Protein AF-A0AAD8A2V7-F1 (afdb_monomer_lite)

Foldseek 3Di:
DDDDEADEPDDPVQWADDPPDPYTYGHDPDPPPLPPQQWEDDPNDTGHAQDWDDPDLFKIWGRHRRGTDIDGDDEDDAPDDPVQWDDDVSHDYTDRDPPPDPQCWDADPNDTDHPDPDD

InterPro domains:
  IPR001007 VWFC domain [PF00093] (40-96)
  IPR001007 VWFC domain [PS01208] (58-96)
  IPR001007 VWFC domain [PS50184] (38-97)
  IPR001007 VWFC domain [SM00214] (40-96)

Organism: Diploptera punctata (NCBI:txid6984)

Radius of gyration: 25.49 Å; chains: 1; bounding box: 57×32×71 Å

Sequence (119 aa):
MKQACPVLHCPSRHIHKEPGECCNKCQGSRHLIEPPKGACLMGMIVHSAGKTFRPDYCTHCTCVNATSVCHRKACPVLNCLPERQVTTPGECCPQCPPTLELDQTCVYGGHTYKASTIF

Structure (mmCIF, N/CA/C/O backbone):
data_AF-A0AAD8A2V7-F1
#
_entry.id   AF-A0AAD8A2V7-F1
#
loop_
_atom_site.group_PDB
_atom_site.id
_atom_site.type_symbol
_atom_site.label_atom_id
_atom_site.label_alt_id
_atom_site.label_comp_id
_atom_site.label_asym_id
_atom_site.label_entity_id
_atom_site.label_seq_id
_atom_site.pdbx_PDB_ins_code
_atom_site.Cartn_x
_atom_site.Cartn_y
_atom_site.Cartn_z
_atom_site.occupancy
_atom_site.B_iso_or_equiv
_atom_site.auth_seq_id
_atom_site.auth_comp_id
_atom_site.auth_asym_id
_atom_site.auth_atom_id
_atom_site.pdbx_PDB_model_num
ATOM 1 N N . MET A 1 1 ? 0.739 -21.854 -12.629 1.00 50.88 1 MET A N 1
ATOM 2 C CA . MET A 1 1 ? 1.122 -20.745 -11.723 1.00 50.88 1 MET A CA 1
ATOM 3 C C . MET A 1 1 ? 0.426 -19.480 -12.216 1.00 50.88 1 MET A C 1
ATOM 5 O O . MET A 1 1 ? 0.399 -19.281 -13.422 1.00 50.88 1 MET A O 1
ATOM 9 N N . LYS A 1 2 ? -0.215 -18.682 -11.350 1.00 54.31 2 LYS A N 1
ATOM 10 C CA . LYS A 1 2 ? -0.886 -17.437 -11.774 1.00 54.31 2 LYS A CA 1
ATOM 11 C C . LYS A 1 2 ? 0.169 -16.332 -11.860 1.00 54.31 2 LYS A C 1
ATOM 13 O O . LYS A 1 2 ? 0.637 -15.869 -10.828 1.00 54.31 2 LYS A O 1
ATOM 18 N N . GLN A 1 3 ? 0.582 -15.974 -13.071 1.00 58.59 3 GLN A N 1
ATOM 19 C CA . GLN A 1 3 ? 1.564 -14.916 -13.293 1.00 58.59 3 GLN A CA 1
ATOM 20 C C . GLN A 1 3 ? 0.833 -13.574 -13.400 1.00 58.59 3 GLN A C 1
ATOM 22 O O . GLN A 1 3 ? -0.099 -13.443 -14.192 1.00 58.59 3 GLN A O 1
ATOM 27 N N . ALA A 1 4 ? 1.214 -12.601 -12.574 1.00 69.88 4 ALA A N 1
ATOM 28 C CA . ALA A 1 4 ? 0.713 -11.236 -12.694 1.00 69.88 4 ALA A CA 1
ATOM 29 C C . ALA A 1 4 ? 1.417 -10.536 -13.863 1.00 69.88 4 ALA A C 1
ATOM 31 O O . ALA A 1 4 ? 2.612 -10.741 -14.082 1.00 69.88 4 ALA A O 1
ATOM 32 N N . CYS A 1 5 ? 0.681 -9.724 -14.619 1.00 76.81 5 CYS A N 1
ATOM 33 C CA . CYS A 1 5 ? 1.261 -8.972 -15.724 1.00 76.81 5 CYS A CA 1
ATOM 34 C C . CYS A 1 5 ? 2.021 -7.731 -15.239 1.00 76.81 5 CYS A C 1
ATOM 36 O O . CYS A 1 5 ? 1.642 -7.150 -14.219 1.00 76.81 5 CYS A O 1
ATOM 38 N N . PRO A 1 6 ? 3.077 -7.315 -15.962 1.00 71.88 6 PRO A N 1
ATOM 39 C CA . PRO A 1 6 ? 3.829 -6.114 -15.630 1.00 71.88 6 PRO A CA 1
ATOM 40 C C . PRO A 1 6 ? 2.954 -4.866 -15.771 1.00 71.88 6 PRO A C 1
ATOM 42 O O . PRO A 1 6 ? 2.072 -4.790 -16.630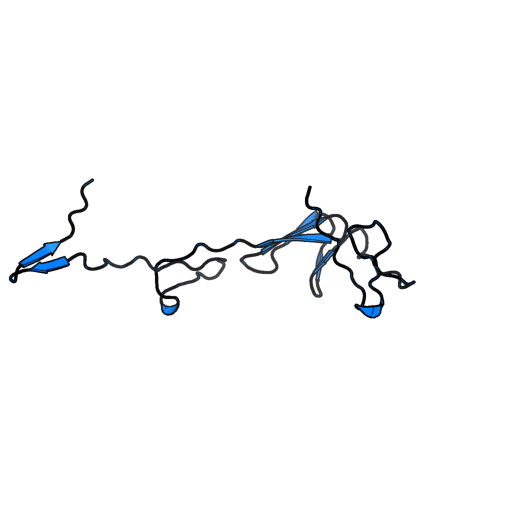 1.00 71.88 6 PRO A O 1
ATOM 45 N N . VAL A 1 7 ? 3.217 -3.868 -14.930 1.00 73.31 7 VAL A N 1
ATOM 46 C CA . VAL A 1 7 ? 2.550 -2.567 -15.013 1.00 73.31 7 VAL A CA 1
ATOM 47 C C . VAL A 1 7 ? 3.091 -1.823 -16.233 1.00 73.31 7 VAL A C 1
ATOM 49 O O . VAL A 1 7 ? 4.289 -1.576 -16.342 1.00 73.31 7 VAL A O 1
ATOM 52 N N . LEU A 1 8 ? 2.208 -1.474 -17.169 1.00 75.69 8 LEU A N 1
ATOM 53 C CA . LEU A 1 8 ? 2.580 -0.751 -18.382 1.00 75.69 8 LEU A CA 1
ATOM 54 C C . LEU A 1 8 ? 2.575 0.755 -18.136 1.00 75.69 8 LEU A C 1
ATOM 56 O O . LEU A 1 8 ? 1.568 1.330 -17.735 1.00 75.69 8 LEU A O 1
ATOM 60 N N . HIS A 1 9 ? 3.693 1.409 -18.434 1.00 71.62 9 HIS A N 1
ATOM 61 C CA . HIS A 1 9 ? 3.854 2.858 -18.298 1.00 71.62 9 HIS A CA 1
ATOM 62 C C . HIS A 1 9 ? 3.564 3.589 -19.620 1.00 71.62 9 HIS A C 1
ATOM 64 O O . HIS A 1 9 ? 4.276 4.508 -20.011 1.00 71.62 9 HIS A O 1
ATOM 70 N N . CYS A 1 10 ? 2.522 3.186 -20.345 1.00 73.31 10 CYS A N 1
ATOM 71 C CA . CYS A 1 10 ? 2.098 3.852 -21.576 1.00 73.31 10 CYS A CA 1
ATOM 72 C C . CYS A 1 10 ? 0.597 4.177 -21.544 1.00 73.31 10 CYS A C 1
ATOM 74 O O . CYS A 1 10 ? -0.169 3.486 -20.873 1.00 73.31 10 CYS A O 1
ATOM 76 N N . PRO A 1 11 ? 0.144 5.226 -22.261 1.00 80.50 11 PRO A N 1
ATOM 77 C CA . PRO A 1 11 ? -1.281 5.508 -22.383 1.00 80.50 11 PRO A CA 1
ATOM 78 C C . PRO A 1 11 ? -2.002 4.320 -23.024 1.00 80.50 11 PRO A C 1
ATOM 80 O O . PRO A 1 11 ? -1.442 3.695 -23.925 1.00 80.50 11 PRO A O 1
ATOM 83 N N . SER A 1 12 ? -3.261 4.078 -22.649 1.00 81.12 12 SER A N 1
ATOM 84 C CA . SER A 1 12 ? -4.034 2.897 -23.072 1.00 81.12 12 SER A CA 1
ATOM 85 C C . SER A 1 12 ? -4.064 2.665 -24.586 1.00 81.12 12 SER A C 1
ATOM 87 O O . SER A 1 12 ? -4.103 1.525 -25.029 1.00 81.12 12 SER A O 1
ATOM 89 N N . ARG A 1 13 ? -3.961 3.733 -25.388 1.00 85.12 13 ARG A N 1
ATOM 90 C CA . ARG A 1 13 ? -3.890 3.672 -26.860 1.00 85.12 13 ARG A CA 1
ATOM 91 C C . ARG A 1 13 ? -2.660 2.945 -27.425 1.00 85.12 13 ARG A C 1
ATOM 93 O O . ARG A 1 13 ? -2.660 2.616 -28.601 1.00 85.12 13 ARG A O 1
ATOM 100 N N . HIS A 1 14 ? -1.620 2.734 -26.619 1.00 85.00 14 HIS A N 1
ATOM 101 C CA . HIS A 1 14 ? -0.406 2.008 -27.011 1.00 85.00 14 HIS A CA 1
ATOM 102 C C . HIS A 1 14 ? -0.311 0.629 -26.353 1.00 85.00 14 HIS A C 1
ATOM 104 O O . HIS A 1 14 ? 0.727 -0.016 -26.453 1.00 85.00 14 HIS A O 1
ATOM 110 N N . ILE A 1 15 ? -1.343 0.182 -25.640 1.00 85.88 15 ILE A N 1
ATOM 111 C CA . ILE A 1 15 ? -1.342 -1.134 -25.008 1.00 85.88 15 ILE A CA 1
ATOM 112 C C . ILE A 1 15 ? -1.802 -2.155 -26.046 1.00 85.88 15 ILE A C 1
ATOM 114 O O . ILE A 1 15 ? -2.938 -2.101 -26.512 1.00 85.88 15 ILE A O 1
ATOM 118 N N . HIS A 1 16 ? -0.923 -3.091 -26.391 1.00 90.94 16 HIS A N 1
ATOM 119 C CA . HIS A 1 16 ? -1.196 -4.155 -27.350 1.00 90.94 16 HIS A CA 1
ATOM 120 C C . HIS A 1 16 ? -1.025 -5.530 -26.698 1.00 90.94 16 HIS A C 1
ATOM 122 O O . HIS A 1 16 ? -0.134 -5.726 -25.868 1.00 90.94 16 HIS A O 1
ATOM 128 N N . LYS A 1 17 ? -1.873 -6.492 -27.075 1.00 89.19 17 LYS A N 1
ATOM 129 C CA . LYS A 1 17 ? -1.766 -7.893 -26.656 1.00 89.19 17 LYS A CA 1
ATOM 130 C C . LYS A 1 17 ? -1.476 -8.756 -27.875 1.00 89.19 17 LYS A C 1
ATOM 132 O O . LYS A 1 17 ? -2.336 -8.889 -28.742 1.00 89.19 17 LYS A O 1
ATOM 137 N N . GLU A 1 18 ? -0.283 -9.337 -27.926 1.00 87.94 18 GLU A N 1
ATOM 138 C CA . GLU A 1 18 ? 0.090 -10.231 -29.021 1.00 87.94 18 GLU A CA 1
ATOM 139 C C . GLU A 1 18 ? -0.644 -11.581 -28.904 1.00 87.94 18 GLU A C 1
ATOM 141 O O . GLU A 1 18 ? -0.913 -12.049 -27.788 1.00 87.94 18 GLU A O 1
ATOM 146 N N . PRO A 1 19 ? -0.981 -12.236 -30.029 1.00 89.25 19 PRO A N 1
ATOM 147 C CA . PRO A 1 19 ? -1.616 -13.548 -30.009 1.00 89.25 19 PRO A CA 1
ATOM 148 C C . PRO A 1 19 ? -0.749 -14.580 -29.275 1.00 89.25 19 PRO A C 1
ATOM 150 O O . PRO A 1 19 ? 0.412 -14.778 -29.614 1.00 89.25 19 PRO A O 1
ATOM 153 N N . GLY A 1 20 ? -1.318 -15.253 -28.272 1.00 85.62 20 GLY A N 1
ATOM 154 C CA . GLY A 1 20 ? -0.623 -16.283 -27.487 1.00 85.62 20 GLY A CA 1
ATOM 155 C C . GLY A 1 20 ? 0.140 -15.770 -26.259 1.00 85.62 20 GLY A C 1
ATOM 156 O O . GLY A 1 20 ? 0.535 -16.576 -25.420 1.00 85.62 20 GLY A O 1
ATOM 157 N N . GLU A 1 21 ? 0.281 -14.455 -26.088 1.00 85.00 21 GLU A N 1
ATOM 158 C CA . GLU A 1 21 ? 0.879 -13.863 -24.888 1.00 85.00 21 GLU A CA 1
ATOM 159 C C . GLU A 1 21 ? -0.162 -13.696 -23.773 1.00 85.00 21 GLU A C 1
ATOM 161 O O . GLU A 1 21 ? -1.304 -13.272 -23.986 1.00 85.00 21 GLU A O 1
ATOM 166 N N . CYS A 1 22 ? 0.237 -13.998 -22.536 1.00 85.50 22 CYS A N 1
ATOM 167 C CA . CYS A 1 22 ? -0.618 -13.769 -21.369 1.00 85.50 22 CYS A CA 1
ATOM 168 C C . CYS A 1 22 ? -0.778 -12.263 -21.093 1.00 85.50 22 CYS A C 1
ATOM 170 O O . CYS A 1 22 ? -1.873 -11.802 -20.752 1.00 85.50 22 CYS A O 1
ATOM 172 N N . CYS A 1 23 ? 0.299 -11.497 -21.295 1.00 84.94 23 CYS A N 1
ATOM 173 C CA . CYS A 1 23 ? 0.421 -10.115 -20.853 1.00 84.94 23 CYS A CA 1
ATOM 174 C C . CYS A 1 23 ? 0.515 -9.110 -21.996 1.00 84.94 23 CYS A C 1
ATOM 176 O O . CYS A 1 23 ? 1.071 -9.382 -23.056 1.00 84.94 23 CYS A O 1
ATOM 178 N N . ASN A 1 24 ? -0.022 -7.918 -21.744 1.00 88.25 24 ASN A N 1
ATOM 179 C CA . ASN A 1 24 ? 0.024 -6.813 -22.692 1.00 88.25 24 ASN A CA 1
ATOM 180 C C . ASN A 1 24 ? 1.422 -6.166 -22.696 1.00 88.25 24 ASN A C 1
ATOM 182 O O . ASN A 1 24 ? 2.118 -6.184 -21.679 1.00 88.25 24 ASN A O 1
ATOM 186 N N . LYS A 1 25 ? 1.797 -5.541 -23.814 1.00 84.19 25 LYS A N 1
ATOM 187 C CA . LYS A 1 25 ? 3.045 -4.784 -24.010 1.00 84.19 25 LYS A CA 1
ATOM 188 C C . LYS A 1 25 ? 2.720 -3.372 -24.525 1.00 84.19 25 LYS A C 1
ATOM 190 O O . LYS A 1 25 ? 1.636 -3.133 -25.059 1.00 84.19 25 LYS A O 1
ATOM 195 N N . CYS A 1 26 ? 3.644 -2.426 -24.362 1.00 82.12 26 CYS A N 1
ATOM 196 C CA . CYS A 1 26 ? 3.533 -1.104 -24.985 1.00 82.12 26 CYS A CA 1
ATOM 197 C C . CYS A 1 26 ? 4.050 -1.163 -26.431 1.00 82.12 26 CYS A C 1
ATOM 199 O O . CYS A 1 26 ? 5.188 -1.568 -26.652 1.00 82.12 26 CYS A O 1
ATOM 201 N N . GLN A 1 27 ? 3.246 -0.739 -27.406 1.00 80.62 27 GLN A N 1
ATOM 202 C CA . GLN A 1 27 ? 3.616 -0.686 -28.821 1.00 80.62 27 GLN A CA 1
ATOM 203 C C . GLN A 1 27 ? 4.003 0.745 -29.225 1.00 80.62 27 GLN A C 1
ATOM 205 O O . GLN A 1 27 ? 3.166 1.648 -29.230 1.00 80.62 27 GLN A O 1
ATOM 210 N N . GLY A 1 28 ? 5.282 0.956 -29.557 1.00 70.62 28 GLY A N 1
ATOM 211 C CA . GLY A 1 28 ? 5.824 2.230 -30.045 1.00 70.62 28 GLY A CA 1
ATOM 212 C C . GLY A 1 28 ?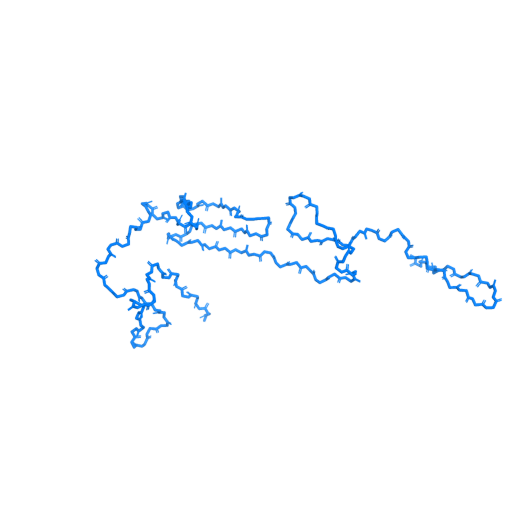 7.241 2.534 -29.544 1.00 70.62 28 GLY A C 1
ATOM 213 O O . GLY A 1 28 ? 7.743 1.902 -28.621 1.00 70.62 28 GLY A O 1
ATOM 214 N N . SER A 1 29 ? 7.881 3.538 -30.145 1.00 65.44 29 SER A N 1
ATOM 215 C CA . SER A 1 29 ? 9.239 3.997 -29.828 1.00 65.44 29 SER A CA 1
ATOM 216 C C . SER A 1 29 ? 9.218 5.257 -28.958 1.00 65.44 29 SER A C 1
ATOM 218 O O . SER A 1 29 ? 9.645 6.336 -29.364 1.00 65.44 29 SER A O 1
ATOM 220 N N . ARG A 1 30 ? 8.708 5.145 -27.735 1.00 50.78 30 ARG A N 1
ATOM 221 C CA . ARG A 1 30 ? 9.220 5.986 -26.653 1.00 50.78 30 ARG A CA 1
ATOM 222 C C . ARG A 1 30 ? 10.099 5.065 -25.842 1.00 50.78 30 ARG A C 1
ATOM 224 O O . ARG A 1 30 ? 9.581 4.135 -25.234 1.00 50.78 30 ARG A O 1
ATOM 231 N N . HIS A 1 31 ? 11.407 5.316 -25.867 1.00 55.22 31 HIS A N 1
ATOM 232 C CA . HIS A 1 31 ? 12.300 4.843 -24.821 1.00 55.22 31 HIS A CA 1
ATOM 233 C C . HIS A 1 31 ? 11.662 5.327 -23.519 1.00 55.22 31 HIS A C 1
ATOM 235 O O . HIS A 1 31 ? 11.738 6.507 -23.171 1.00 55.22 31 HIS A O 1
ATOM 241 N N . LEU A 1 32 ? 10.898 4.450 -22.868 1.00 55.53 32 LEU A N 1
ATOM 242 C CA . LEU A 1 32 ? 10.552 4.634 -21.479 1.00 55.53 32 LEU A CA 1
ATOM 243 C C . LEU A 1 32 ? 11.904 4.822 -20.820 1.00 55.53 32 LEU A C 1
ATOM 245 O O . LEU A 1 32 ? 12.805 4.005 -21.020 1.00 55.53 32 LEU A O 1
ATOM 249 N N . ILE A 1 33 ? 12.093 5.969 -20.177 1.00 58.09 33 ILE A N 1
ATOM 250 C CA . ILE A 1 33 ? 13.258 6.188 -19.338 1.00 58.09 33 ILE A CA 1
ATOM 251 C C . ILE A 1 33 ? 13.069 5.173 -18.218 1.00 58.09 33 ILE A C 1
ATOM 253 O O . ILE A 1 33 ? 12.413 5.457 -17.217 1.00 58.09 33 ILE A O 1
ATOM 257 N N . GLU A 1 34 ? 13.519 3.941 -18.456 1.00 60.06 34 GLU A N 1
ATOM 258 C CA . GLU A 1 34 ? 13.685 2.951 -17.417 1.00 60.06 34 GLU A CA 1
ATOM 259 C C . GLU A 1 34 ? 14.479 3.677 -16.343 1.00 60.06 34 GLU A C 1
ATOM 261 O O . GLU A 1 34 ? 15.531 4.258 -16.656 1.00 60.06 34 GLU A O 1
ATOM 266 N N . PRO A 1 35 ? 13.951 3.773 -15.115 1.00 63.62 35 PRO A N 1
ATOM 267 C CA . PRO A 1 35 ? 14.656 4.499 -14.088 1.00 63.62 35 PRO A CA 1
ATOM 268 C C . PRO A 1 35 ? 16.071 3.909 -13.999 1.00 63.62 35 PRO A C 1
ATOM 270 O O . PRO A 1 35 ? 16.227 2.681 -13.981 1.00 63.62 35 PRO A O 1
ATOM 273 N N . PRO A 1 36 ? 17.111 4.757 -14.033 1.00 70.06 36 PRO A N 1
ATOM 274 C CA . PRO A 1 36 ? 18.472 4.302 -14.258 1.00 70.06 36 PRO A CA 1
ATOM 275 C C . PRO A 1 36 ? 18.845 3.209 -13.257 1.00 70.06 36 PRO A C 1
ATOM 277 O O . PRO A 1 36 ? 18.548 3.317 -12.066 1.00 70.06 36 PRO A O 1
ATOM 280 N N . LYS A 1 37 ? 19.521 2.162 -13.745 1.00 78.31 37 LYS A N 1
ATOM 281 C CA . LYS A 1 37 ? 20.014 1.034 -12.933 1.00 78.31 37 LYS A CA 1
ATOM 282 C C . LYS A 1 37 ? 18.900 0.200 -12.274 1.00 78.31 37 LYS A C 1
ATOM 284 O O . LYS A 1 37 ? 19.068 -0.263 -11.148 1.00 78.31 37 LYS A O 1
ATOM 289 N N . GLY A 1 38 ? 17.769 0.006 -12.957 1.00 79.38 38 GLY A N 1
ATOM 290 C CA . GLY A 1 38 ? 16.688 -0.868 -12.480 1.00 79.38 38 GLY A CA 1
ATOM 291 C C . GLY A 1 38 ? 15.906 -0.297 -11.294 1.00 79.38 38 GLY A C 1
ATOM 292 O O . GLY A 1 38 ? 15.312 -1.056 -10.524 1.00 79.38 38 GLY A O 1
ATOM 293 N N . ALA A 1 39 ? 15.945 1.025 -11.122 1.00 85.31 39 ALA A N 1
ATOM 294 C CA . ALA A 1 39 ? 15.176 1.730 -10.109 1.00 85.31 39 ALA A CA 1
ATOM 295 C C . ALA A 1 39 ? 13.665 1.678 -10.419 1.00 85.31 39 ALA A C 1
ATOM 297 O O . ALA A 1 39 ? 13.246 1.431 -11.547 1.00 85.31 39 ALA A O 1
ATOM 298 N N . CYS A 1 40 ? 12.838 1.914 -9.406 1.00 87.12 40 CYS A N 1
ATOM 299 C CA . CYS A 1 40 ? 11.385 1.865 -9.512 1.00 87.12 40 CYS A CA 1
ATOM 300 C C . CYS A 1 40 ? 10.801 3.256 -9.316 1.00 87.12 40 CYS A C 1
ATOM 302 O O . CYS A 1 40 ? 11.171 3.959 -8.376 1.00 87.12 40 CYS A O 1
ATOM 304 N N . LEU A 1 41 ? 9.851 3.625 -10.170 1.00 85.94 41 LEU A N 1
ATOM 305 C CA . LEU A 1 41 ? 9.045 4.826 -9.993 1.00 85.94 41 LEU A CA 1
ATOM 306 C C . LEU A 1 41 ? 7.757 4.452 -9.246 1.00 85.94 41 LEU A C 1
ATOM 308 O O . LEU A 1 41 ? 6.992 3.615 -9.721 1.00 85.94 41 LEU A O 1
ATOM 312 N N . MET A 1 42 ? 7.519 5.058 -8.083 1.00 84.81 42 MET A N 1
ATOM 313 C CA . MET A 1 42 ? 6.252 4.954 -7.353 1.00 84.81 42 MET A CA 1
ATOM 314 C C . MET A 1 42 ? 5.662 6.353 -7.174 1.00 84.81 42 MET A C 1
ATOM 316 O O . MET A 1 42 ? 6.200 7.178 -6.433 1.00 84.81 42 MET A O 1
ATOM 320 N N . GLY A 1 43 ? 4.562 6.638 -7.874 1.00 82.19 43 GLY A N 1
ATOM 321 C CA . GLY A 1 43 ? 4.051 8.003 -7.986 1.00 82.19 43 GLY A CA 1
ATOM 322 C C . GLY A 1 43 ? 5.100 8.915 -8.631 1.00 82.19 43 GLY A C 1
ATOM 323 O O . GLY A 1 43 ? 5.479 8.699 -9.778 1.00 82.19 43 GLY A O 1
ATOM 324 N N . MET A 1 44 ? 5.588 9.904 -7.877 1.00 81.31 44 MET A N 1
ATOM 325 C CA . MET A 1 44 ? 6.629 10.851 -8.315 1.00 81.31 44 MET A CA 1
ATOM 326 C C . MET A 1 44 ? 8.013 10.561 -7.701 1.00 81.31 44 MET A C 1
ATOM 328 O O . MET A 1 44 ? 8.948 11.330 -7.911 1.00 81.31 44 MET A O 1
ATOM 332 N N . ILE A 1 45 ? 8.155 9.482 -6.923 1.00 86.81 45 ILE A N 1
ATOM 333 C CA . ILE A 1 45 ? 9.382 9.155 -6.183 1.00 86.81 45 ILE A CA 1
ATOM 334 C C . ILE A 1 45 ? 10.118 8.008 -6.877 1.00 86.81 45 ILE A C 1
ATOM 336 O O . ILE A 1 45 ? 9.517 6.995 -7.240 1.00 86.81 45 ILE A O 1
ATOM 340 N N . VAL A 1 46 ? 11.436 8.156 -7.029 1.00 89.31 46 VAL A N 1
ATOM 341 C CA . VAL A 1 46 ? 12.322 7.116 -7.567 1.00 89.31 46 VAL A CA 1
ATOM 342 C C . VAL A 1 46 ? 13.005 6.377 -6.417 1.00 89.31 46 VAL A C 1
ATOM 344 O O . VAL A 1 46 ? 13.703 6.976 -5.601 1.00 89.31 46 VAL A O 1
ATOM 347 N N . HIS A 1 47 ? 12.831 5.059 -6.373 1.00 91.25 47 HIS A N 1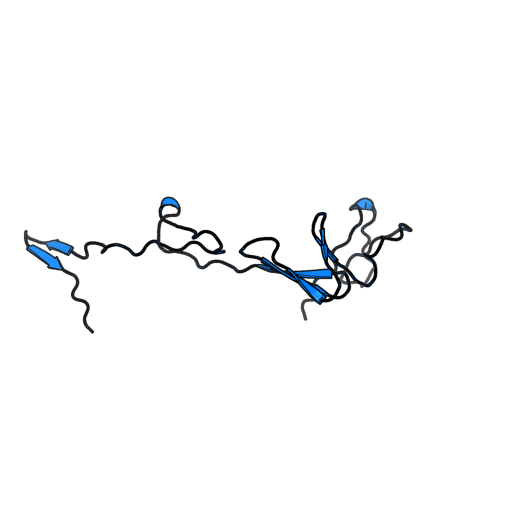
ATOM 348 C CA . HIS A 1 47 ? 13.471 4.160 -5.417 1.00 91.25 47 HIS A CA 1
ATOM 349 C C . HIS A 1 47 ? 14.556 3.343 -6.114 1.00 91.25 47 HIS A C 1
ATOM 351 O O . HIS A 1 47 ? 14.320 2.787 -7.182 1.00 91.25 47 HIS A O 1
ATOM 357 N N . SER A 1 48 ? 15.741 3.237 -5.514 1.00 92.06 48 SER A N 1
ATOM 358 C CA . SER A 1 48 ? 16.825 2.421 -6.066 1.00 92.06 48 SER A CA 1
ATOM 359 C C . SER A 1 48 ? 16.459 0.932 -6.132 1.00 92.06 48 SER A C 1
ATOM 361 O O . SER A 1 48 ? 15.644 0.445 -5.346 1.00 92.06 48 SER A O 1
ATOM 363 N N . ALA A 1 49 ? 17.088 0.195 -7.051 1.00 89.81 49 ALA A N 1
ATOM 364 C CA . ALA A 1 49 ? 16.947 -1.258 -7.129 1.00 89.81 49 ALA A CA 1
ATOM 365 C C . ALA A 1 49 ? 17.257 -1.918 -5.771 1.00 89.81 49 ALA A C 1
ATOM 367 O O . ALA A 1 49 ? 18.206 -1.533 -5.086 1.00 89.81 49 ALA A O 1
ATOM 368 N N . GLY A 1 50 ? 16.427 -2.877 -5.357 1.00 90.94 50 GLY A N 1
ATOM 369 C CA . GLY A 1 50 ? 16.516 -3.549 -4.058 1.00 90.94 50 GLY A CA 1
ATOM 370 C C . GLY A 1 50 ? 16.010 -2.725 -2.869 1.00 90.94 50 GLY A C 1
ATOM 371 O O . GLY A 1 50 ? 15.934 -3.248 -1.757 1.00 90.94 50 GLY A O 1
ATOM 372 N N . LYS A 1 51 ? 15.637 -1.450 -3.055 1.00 94.19 51 LYS A N 1
ATOM 373 C CA . LYS A 1 51 ? 15.135 -0.618 -1.958 1.00 94.19 51 LYS A CA 1
ATOM 374 C C . LYS A 1 51 ? 13.762 -1.093 -1.503 1.00 94.19 51 LYS A C 1
ATOM 376 O O . LYS A 1 51 ? 12.830 -1.218 -2.297 1.00 94.19 51 LYS A O 1
ATOM 381 N N . THR A 1 52 ? 13.636 -1.238 -0.192 1.00 94.88 52 THR A N 1
ATOM 382 C CA . THR A 1 52 ? 12.366 -1.443 0.495 1.00 94.88 52 THR A CA 1
ATOM 383 C C . THR A 1 52 ? 11.838 -0.115 1.041 1.00 94.88 52 THR A C 1
ATOM 385 O O . THR A 1 52 ? 12.606 0.684 1.591 1.00 94.88 52 THR A O 1
ATOM 388 N N . PHE A 1 53 ? 10.544 0.143 0.861 1.00 94.12 53 PHE A N 1
ATOM 389 C CA . PHE A 1 53 ? 9.879 1.383 1.266 1.00 94.12 53 PHE A CA 1
ATOM 390 C C . PHE A 1 53 ? 8.408 1.148 1.641 1.00 94.12 53 PHE A C 1
ATOM 392 O O . PHE A 1 53 ? 7.802 0.145 1.261 1.00 94.12 53 PHE A O 1
ATOM 399 N N . ARG A 1 54 ? 7.828 2.082 2.403 1.00 94.44 54 ARG A N 1
ATOM 400 C CA . ARG A 1 54 ? 6.426 2.046 2.843 1.00 94.44 54 ARG A CA 1
ATOM 401 C C . ARG A 1 54 ? 5.722 3.325 2.394 1.00 94.44 54 ARG A C 1
ATOM 403 O O . ARG A 1 54 ? 6.020 4.374 2.960 1.00 94.44 54 ARG A O 1
ATOM 410 N N . PRO A 1 55 ? 4.846 3.274 1.374 1.00 91.94 55 PRO A N 1
ATOM 411 C CA . PRO A 1 55 ? 4.119 4.463 0.932 1.00 91.94 55 PRO A CA 1
ATOM 412 C C . PRO A 1 55 ? 3.037 4.889 1.936 1.00 91.94 55 PRO A C 1
ATOM 414 O O . PRO A 1 55 ? 2.673 6.057 1.981 1.00 91.94 55 PRO A O 1
ATOM 417 N N . ASP A 1 56 ? 2.544 3.953 2.750 1.00 93.25 56 ASP A N 1
ATOM 418 C CA . ASP A 1 56 ? 1.618 4.197 3.854 1.00 93.25 56 ASP A CA 1
ATOM 419 C C . ASP A 1 56 ? 1.867 3.190 4.998 1.00 93.25 56 ASP A C 1
ATOM 421 O O . ASP A 1 56 ? 2.731 2.308 4.904 1.00 93.25 56 ASP A O 1
ATOM 425 N N . TYR A 1 57 ? 1.115 3.300 6.096 1.00 95.56 57 TYR A N 1
ATOM 426 C CA . TYR A 1 57 ? 1.262 2.393 7.241 1.00 95.56 57 TYR A CA 1
ATOM 427 C C . TYR A 1 57 ? 0.839 0.950 6.942 1.00 95.56 57 TYR A C 1
ATOM 429 O O . TYR A 1 57 ? 1.273 0.042 7.646 1.00 95.56 57 TYR A O 1
ATOM 437 N N . CYS A 1 58 ? 0.072 0.693 5.886 1.00 94.88 58 CYS A N 1
ATOM 438 C CA . CYS A 1 58 ? -0.441 -0.632 5.537 1.00 94.88 58 CYS A CA 1
ATOM 439 C C . CYS A 1 58 ? 0.339 -1.350 4.444 1.00 94.88 58 CYS A C 1
ATOM 441 O O . CYS A 1 58 ? 0.186 -2.561 4.283 1.00 94.88 58 CYS A O 1
ATOM 443 N N . THR A 1 59 ? 1.147 -0.629 3.683 1.00 94.12 59 THR A N 1
ATOM 444 C CA . THR A 1 59 ? 1.728 -1.124 2.443 1.00 94.12 59 THR A CA 1
ATOM 445 C C . THR A 1 59 ? 3.238 -1.191 2.572 1.00 94.12 59 THR A C 1
ATOM 447 O O . THR A 1 59 ? 3.896 -0.253 3.018 1.00 94.12 59 THR A O 1
ATOM 450 N N . HIS A 1 60 ? 3.794 -2.320 2.159 1.00 94.44 60 HIS A N 1
ATOM 451 C CA . HIS A 1 60 ? 5.223 -2.567 2.130 1.00 94.44 60 HIS A CA 1
ATOM 452 C C . HIS A 1 60 ? 5.633 -2.932 0.712 1.00 94.44 60 HIS A C 1
ATOM 454 O O . HIS A 1 60 ? 5.087 -3.872 0.139 1.00 94.44 60 HIS A O 1
ATOM 460 N N . CYS A 1 61 ? 6.574 -2.187 0.147 1.00 94.44 61 CYS A N 1
ATOM 461 C CA . CYS A 1 61 ? 7.011 -2.350 -1.229 1.00 94.44 61 CYS A CA 1
ATOM 462 C C . CYS A 1 61 ? 8.510 -2.621 -1.305 1.00 94.44 61 CYS A C 1
ATOM 464 O O . CYS A 1 61 ? 9.293 -2.052 -0.543 1.00 94.44 61 CYS A O 1
ATOM 466 N N . THR A 1 62 ? 8.909 -3.422 -2.286 1.00 94.56 62 THR A N 1
ATOM 467 C CA . THR A 1 62 ? 10.308 -3.654 -2.644 1.00 94.56 62 THR A CA 1
ATOM 468 C C . THR A 1 62 ? 10.492 -3.402 -4.132 1.00 94.56 62 THR A C 1
ATOM 470 O O . THR A 1 62 ? 9.708 -3.870 -4.957 1.00 94.56 62 THR A O 1
ATOM 473 N N . CYS A 1 63 ? 11.527 -2.642 -4.482 1.00 90.50 63 CYS A N 1
ATOM 474 C CA . CYS A 1 63 ? 11.897 -2.417 -5.869 1.00 90.50 63 CYS A CA 1
ATOM 475 C C . CYS A 1 63 ? 12.702 -3.604 -6.411 1.00 90.50 63 CYS A C 1
ATOM 477 O O . CYS A 1 63 ? 13.838 -3.825 -5.988 1.00 90.50 63 CYS A O 1
ATOM 479 N N . VAL A 1 64 ? 12.129 -4.357 -7.350 1.00 88.69 64 VAL A N 1
ATOM 480 C CA . VAL A 1 64 ? 12.750 -5.537 -7.965 1.00 88.69 64 VAL A CA 1
ATOM 481 C C . VAL A 1 64 ? 12.678 -5.392 -9.480 1.00 88.69 64 VAL A C 1
ATOM 483 O O . VAL A 1 64 ? 11.588 -5.316 -10.036 1.00 88.69 64 VAL A O 1
ATOM 486 N N . ASN A 1 65 ? 13.832 -5.356 -10.154 1.00 81.44 65 ASN A N 1
ATOM 487 C CA . ASN A 1 65 ? 13.930 -5.274 -11.620 1.00 81.44 65 ASN A CA 1
ATOM 488 C C . ASN A 1 65 ? 13.042 -4.169 -12.229 1.00 81.44 65 ASN A C 1
ATOM 490 O O . ASN A 1 65 ? 12.168 -4.450 -13.047 1.00 81.44 65 ASN A O 1
ATOM 494 N N . ALA A 1 66 ? 13.216 -2.923 -11.775 1.00 81.62 66 ALA A N 1
ATOM 495 C CA . ALA A 1 66 ? 12.409 -1.762 -12.178 1.00 81.62 66 ALA A CA 1
ATOM 496 C C . ALA A 1 66 ? 10.892 -1.858 -11.897 1.00 81.62 66 ALA A C 1
ATOM 498 O O . ALA A 1 66 ? 10.131 -0.978 -12.296 1.00 81.62 66 ALA A O 1
ATOM 499 N N . THR A 1 67 ? 10.446 -2.883 -11.164 1.00 82.12 67 THR A N 1
ATOM 500 C CA . THR A 1 67 ? 9.048 -3.091 -10.773 1.00 82.12 67 THR A CA 1
ATOM 501 C C . THR A 1 67 ? 8.891 -2.963 -9.261 1.00 82.12 67 THR A C 1
ATOM 503 O O . THR A 1 67 ? 9.608 -3.591 -8.481 1.00 82.12 67 THR A O 1
ATOM 506 N N . SER A 1 68 ? 7.933 -2.154 -8.818 1.00 89.38 68 SER A N 1
ATOM 507 C CA . SER A 1 68 ? 7.563 -2.063 -7.407 1.00 89.38 68 SER A CA 1
ATOM 508 C C . SER A 1 68 ? 6.634 -3.219 -7.024 1.00 89.38 68 SER A C 1
ATOM 510 O O . SER A 1 68 ? 5.471 -3.274 -7.417 1.00 89.38 68 SER A O 1
ATOM 512 N N . VAL A 1 69 ? 7.148 -4.160 -6.235 1.00 90.81 69 VAL A N 1
ATOM 513 C CA . VAL A 1 69 ? 6.373 -5.293 -5.715 1.00 90.81 69 VAL A CA 1
ATOM 514 C C . VAL A 1 69 ? 5.859 -4.926 -4.331 1.00 90.81 69 VAL A C 1
ATOM 516 O O . VAL A 1 69 ? 6.654 -4.763 -3.408 1.00 90.81 69 VAL A O 1
ATOM 519 N N . CYS A 1 70 ? 4.542 -4.766 -4.185 1.00 92.00 70 CYS A N 1
ATOM 520 C CA . CYS A 1 70 ? 3.921 -4.284 -2.953 1.00 92.00 70 CYS A CA 1
ATOM 521 C C . CYS A 1 70 ? 2.983 -5.313 -2.318 1.00 92.00 70 CYS A C 1
ATOM 523 O O . CYS A 1 70 ? 2.174 -5.947 -2.992 1.00 92.00 70 CYS A O 1
ATOM 525 N N . HIS A 1 71 ? 3.033 -5.391 -0.992 1.00 93.25 71 HIS A N 1
ATOM 526 C CA . HIS A 1 71 ? 2.113 -6.147 -0.156 1.00 93.25 71 HIS A CA 1
ATOM 527 C C . HIS A 1 71 ? 1.375 -5.187 0.773 1.00 93.25 71 HIS A C 1
ATOM 529 O O . HIS A 1 71 ? 1.997 -4.461 1.550 1.00 93.25 71 HIS A O 1
ATOM 535 N N . ARG A 1 72 ? 0.043 -5.187 0.700 1.00 93.56 72 ARG A N 1
ATOM 536 C CA . ARG A 1 72 ? -0.816 -4.425 1.607 1.00 93.56 72 ARG A CA 1
ATOM 537 C C . ARG A 1 72 ? -1.367 -5.357 2.679 1.00 93.56 72 ARG A C 1
ATOM 539 O O . ARG A 1 72 ? -1.972 -6.377 2.355 1.00 93.56 72 ARG A O 1
ATOM 546 N N . LYS A 1 73 ? -1.161 -5.010 3.948 1.00 92.50 73 LYS A N 1
ATOM 547 C CA . LYS A 1 73 ? -1.736 -5.725 5.088 1.00 92.50 73 LYS A CA 1
ATOM 548 C C . LYS A 1 73 ? -3.257 -5.571 5.052 1.00 92.50 73 LYS A C 1
ATOM 550 O O . LYS A 1 73 ? -3.765 -4.452 5.048 1.00 92.50 73 LYS A O 1
ATOM 555 N N . ALA A 1 74 ? -3.970 -6.693 5.027 1.00 93.38 74 ALA A N 1
ATOM 556 C CA . ALA A 1 74 ? -5.407 -6.707 5.260 1.00 93.38 74 ALA A CA 1
ATOM 557 C C . ALA A 1 74 ? -5.669 -6.580 6.763 1.00 93.38 74 ALA A C 1
ATOM 559 O O . ALA A 1 74 ? -5.003 -7.235 7.570 1.00 93.38 74 ALA A O 1
ATOM 560 N N . CYS A 1 75 ? -6.625 -5.735 7.135 1.00 93.62 75 CYS A N 1
ATOM 561 C CA . CYS A 1 75 ? -7.032 -5.601 8.525 1.00 93.62 75 CYS A CA 1
ATOM 562 C C . CYS A 1 75 ? -8.110 -6.630 8.877 1.00 93.62 75 CYS A C 1
ATOM 564 O O . CYS A 1 75 ? -8.912 -6.990 8.011 1.00 93.62 75 CYS A O 1
ATOM 566 N N . PRO A 1 76 ? -8.112 -7.134 10.122 1.00 91.81 76 PRO A N 1
ATOM 567 C CA . PRO A 1 76 ? -9.126 -8.076 10.568 1.00 91.81 76 PRO A CA 1
ATOM 568 C C . PRO A 1 76 ? -10.508 -7.417 10.574 1.00 91.81 76 PRO A C 1
ATOM 570 O O . PRO A 1 76 ? -10.634 -6.208 10.773 1.00 91.81 76 PRO A O 1
ATOM 573 N N . VAL A 1 77 ? -11.548 -8.231 10.401 1.00 91.12 77 VAL A N 1
ATOM 574 C CA . VAL A 1 77 ? -12.923 -7.792 10.652 1.00 91.12 77 VAL A CA 1
ATOM 575 C C . VAL A 1 77 ? -13.094 -7.627 12.160 1.00 91.12 77 VAL A C 1
ATOM 577 O O . VAL A 1 77 ? -12.780 -8.537 12.927 1.00 91.12 77 VAL A O 1
ATOM 580 N N . LEU A 1 78 ? -13.552 -6.452 12.582 1.00 90.75 78 LEU A N 1
ATOM 581 C CA . LEU A 1 78 ? -13.747 -6.110 13.987 1.00 90.75 78 LEU A CA 1
ATOM 582 C C . LEU A 1 78 ? -15.221 -6.251 14.381 1.00 90.75 78 LEU A C 1
ATOM 584 O O . LEU A 1 78 ? -16.111 -5.950 13.591 1.00 90.75 78 LEU A O 1
ATOM 588 N N . ASN A 1 79 ? -15.469 -6.660 15.627 1.00 87.25 79 ASN A N 1
ATOM 589 C CA . ASN A 1 79 ? -16.817 -6.882 16.169 1.00 87.25 79 ASN A CA 1
ATOM 590 C C . ASN A 1 79 ? -17.441 -5.632 16.819 1.00 87.25 79 ASN A C 1
ATOM 592 O O . ASN A 1 79 ? -18.508 -5.717 17.420 1.00 87.25 79 ASN A O 1
ATOM 596 N N . CYS A 1 80 ? -16.776 -4.477 16.749 1.00 87.75 80 CYS A N 1
ATOM 597 C CA . CYS A 1 80 ? -17.304 -3.207 17.238 1.00 87.75 80 CYS A CA 1
ATOM 598 C C . CYS A 1 80 ? -17.771 -2.321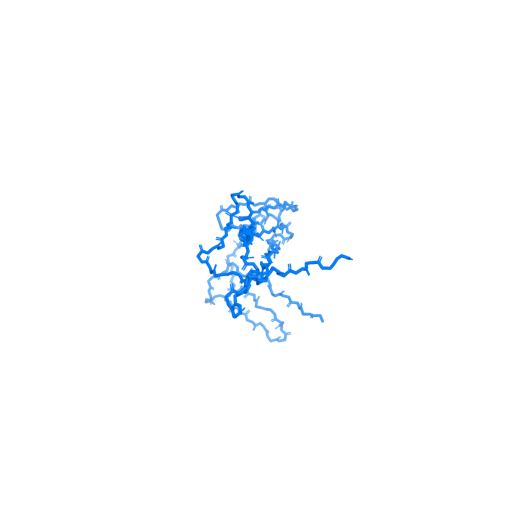 16.080 1.00 87.75 80 CYS A C 1
ATOM 600 O O . CYS A 1 80 ? -17.259 -2.405 14.960 1.00 87.75 80 CYS A O 1
ATOM 602 N N . LEU A 1 81 ? -18.727 -1.440 16.386 1.00 88.38 81 LEU A N 1
ATOM 603 C CA . LEU A 1 81 ? -19.222 -0.431 15.453 1.00 88.38 81 LEU A CA 1
ATOM 604 C C . LEU A 1 81 ? -18.067 0.426 14.889 1.00 88.38 81 LEU A C 1
ATOM 606 O O . LEU A 1 81 ? -17.140 0.729 15.649 1.00 88.38 81 LEU A O 1
ATOM 610 N N . PRO A 1 82 ? -18.106 0.836 13.604 1.00 89.75 82 PRO A N 1
ATOM 611 C CA . PRO A 1 82 ? -17.049 1.634 12.974 1.00 89.75 82 PRO A CA 1
ATOM 612 C C . PRO A 1 82 ? -16.675 2.902 13.749 1.00 89.75 82 PRO A C 1
ATOM 614 O O . PRO A 1 82 ? -15.501 3.248 13.821 1.00 89.75 82 PRO A O 1
ATOM 617 N N . GLU A 1 83 ? -17.640 3.552 14.399 1.00 89.38 83 GLU A N 1
ATOM 618 C CA . GLU A 1 83 ? -17.436 4.780 15.179 1.00 89.38 83 GLU A CA 1
ATOM 619 C C . GLU A 1 83 ? -16.617 4.542 16.454 1.00 89.38 83 GLU A C 1
ATOM 621 O O . GLU A 1 83 ? -16.056 5.477 17.021 1.00 89.38 83 GLU A O 1
ATOM 626 N N . ARG A 1 84 ? -16.553 3.290 16.924 1.00 87.44 84 ARG A N 1
ATOM 627 C CA . ARG A 1 84 ? -15.753 2.891 18.087 1.00 87.44 84 ARG A CA 1
ATOM 628 C C . ARG A 1 84 ? -14.361 2.417 17.705 1.00 87.44 84 ARG A C 1
ATOM 630 O O . ARG A 1 84 ? -13.558 2.189 18.598 1.00 87.44 84 ARG A O 1
ATOM 637 N N . GLN A 1 85 ? -14.070 2.215 16.427 1.00 92.62 85 GLN A N 1
ATOM 638 C CA . GLN A 1 85 ? -12.773 1.717 15.994 1.00 92.62 85 GLN A CA 1
ATOM 639 C C . GLN A 1 85 ? -11.721 2.821 16.108 1.00 92.62 85 GLN A C 1
ATOM 641 O O . GLN A 1 85 ? -11.904 3.928 15.608 1.00 92.62 85 GLN A O 1
ATOM 646 N N . VAL A 1 86 ? -10.597 2.511 16.751 1.00 92.94 86 VAL A N 1
ATOM 647 C CA . VAL A 1 86 ? -9.500 3.461 16.959 1.00 92.94 86 VAL A CA 1
ATOM 648 C C . VAL A 1 86 ? -8.275 2.970 16.204 1.00 92.94 86 VAL A C 1
ATOM 650 O O . VAL A 1 86 ? -7.851 1.831 16.377 1.00 92.94 86 VAL A O 1
ATOM 653 N N . THR A 1 87 ? -7.696 3.831 15.367 1.00 93.81 87 THR A N 1
ATOM 654 C CA . THR A 1 87 ? -6.403 3.566 14.721 1.00 93.81 87 THR A CA 1
ATOM 655 C C . THR A 1 87 ? -5.333 4.388 15.418 1.00 93.81 87 THR A C 1
ATOM 657 O O . THR A 1 87 ? -5.377 5.618 15.393 1.00 93.81 87 THR A O 1
ATOM 660 N N . THR A 1 88 ? -4.379 3.714 16.054 1.00 93.56 88 THR A N 1
ATOM 661 C CA . THR A 1 88 ? -3.242 4.374 16.702 1.00 93.56 88 THR A CA 1
ATOM 662 C C . THR A 1 88 ? -2.368 5.066 15.648 1.00 93.56 88 THR A C 1
ATOM 664 O O . THR A 1 88 ? -2.124 4.479 14.590 1.00 93.56 88 THR A O 1
ATOM 667 N N . PRO A 1 89 ? -1.863 6.291 15.895 1.00 93.75 89 PRO A N 1
ATOM 668 C CA . PRO A 1 89 ? -0.930 6.939 14.980 1.00 93.75 89 PRO A CA 1
ATOM 669 C C . PRO A 1 89 ? 0.273 6.038 14.683 1.00 93.75 89 PRO A C 1
ATOM 671 O O . PRO A 1 89 ? 0.930 5.554 15.601 1.00 93.75 89 PRO A O 1
ATOM 674 N N . GLY A 1 90 ? 0.561 5.811 13.402 1.00 91.81 90 GLY A N 1
ATOM 675 C CA . GLY A 1 90 ? 1.637 4.913 12.974 1.00 91.81 90 GLY A CA 1
ATOM 676 C C . GLY A 1 90 ? 1.206 3.473 12.678 1.00 91.81 90 GLY A C 1
ATOM 677 O O . GLY A 1 90 ? 1.967 2.73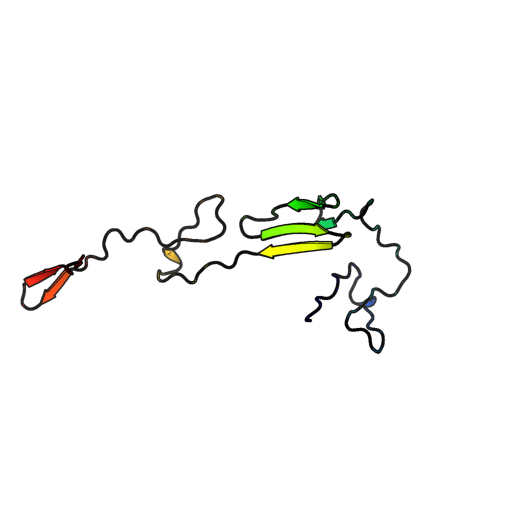9 12.046 1.00 91.81 90 GLY A O 1
ATOM 678 N N . GLU A 1 91 ? -0.007 3.074 13.066 1.00 93.62 91 GLU A N 1
ATOM 679 C CA . GLU A 1 91 ? -0.526 1.729 12.825 1.00 93.62 91 GLU A CA 1
ATOM 680 C C . GLU A 1 91 ? -1.358 1.641 11.545 1.00 93.62 91 GLU A C 1
ATOM 682 O O . GLU A 1 91 ? -2.034 2.579 11.129 1.00 93.62 91 GLU A O 1
ATOM 687 N N . CYS A 1 92 ? -1.316 0.467 10.911 1.00 95.06 92 CYS A N 1
ATOM 688 C CA . CYS A 1 92 ? -2.141 0.191 9.734 1.00 95.06 92 CYS A CA 1
ATOM 689 C C . CYS A 1 92 ? -3.607 -0.051 10.095 1.00 95.06 92 CYS A C 1
ATOM 691 O O . CYS A 1 92 ? -4.504 0.389 9.380 1.00 95.06 92 CYS A O 1
ATOM 693 N N . CYS A 1 93 ? -3.841 -0.837 11.148 1.00 94.94 93 CYS A N 1
ATOM 694 C CA . CYS A 1 93 ? -5.150 -1.417 11.396 1.00 94.94 93 CYS A CA 1
ATOM 695 C C . CYS A 1 93 ? -5.824 -0.793 12.609 1.00 94.94 93 CYS A C 1
ATOM 697 O O . CYS A 1 93 ? -5.163 -0.612 13.634 1.00 94.94 93 CYS A O 1
ATOM 699 N N . PRO A 1 94 ? -7.138 -0.538 12.519 1.00 95.25 94 PRO A N 1
ATOM 700 C CA . PRO A 1 94 ? -7.910 -0.155 13.678 1.00 95.25 94 PRO A CA 1
ATOM 701 C C . PRO A 1 94 ? -7.980 -1.303 14.683 1.00 95.25 94 PRO A C 1
ATOM 703 O O . PRO A 1 94 ? -7.843 -2.484 14.342 1.00 95.25 94 PRO A O 1
ATOM 706 N N . GLN A 1 95 ? -8.254 -0.941 15.926 1.00 92.88 95 GLN A N 1
ATOM 707 C CA . GLN A 1 95 ? -8.581 -1.857 17.004 1.00 92.88 95 GLN A CA 1
ATOM 708 C C . GLN A 1 95 ? -9.883 -1.404 17.661 1.00 92.88 95 GLN A C 1
ATOM 710 O O . GLN A 1 95 ? -10.218 -0.217 17.668 1.00 92.88 95 GLN A O 1
ATOM 715 N N . CYS A 1 96 ? -10.628 -2.355 18.223 1.00 89.62 96 CYS A N 1
ATOM 716 C CA . CYS A 1 96 ? -11.672 -1.988 19.165 1.00 89.62 96 CYS A CA 1
ATOM 717 C C . CYS A 1 96 ? -10.987 -1.538 20.460 1.00 89.62 96 CYS A C 1
ATOM 719 O O . CYS A 1 96 ? -10.080 -2.240 20.920 1.00 89.62 96 CYS A O 1
ATOM 721 N N . PRO A 1 97 ? -11.394 -0.408 21.059 1.00 83.44 97 PRO A N 1
ATOM 722 C CA . PRO A 1 97 ? -10.948 -0.058 22.393 1.00 83.44 97 PRO A CA 1
ATOM 723 C C . PRO A 1 97 ? -11.265 -1.237 23.313 1.00 83.44 97 PRO A C 1
ATOM 725 O O . PRO A 1 97 ? -12.277 -1.919 23.084 1.00 83.44 97 PRO A O 1
ATOM 728 N N . PRO A 1 98 ? -10.423 -1.498 24.328 1.00 71.00 98 PRO A N 1
ATOM 729 C CA . PRO A 1 98 ? -10.780 -2.463 25.348 1.00 71.00 98 PRO A CA 1
ATOM 730 C C . PRO A 1 98 ? -12.169 -2.071 25.829 1.00 71.00 98 PRO A C 1
ATOM 732 O O . PRO A 1 98 ? -12.398 -0.926 26.226 1.00 71.00 98 PRO A O 1
ATOM 735 N N . THR A 1 99 ? -13.124 -2.989 25.690 1.00 60.22 99 THR A N 1
ATOM 736 C CA . THR A 1 99 ? -14.408 -2.836 26.349 1.00 60.22 99 THR A CA 1
ATOM 737 C C . THR A 1 99 ? -14.051 -2.722 27.819 1.00 60.22 99 THR A C 1
ATOM 739 O O . THR A 1 99 ? -13.670 -3.722 28.426 1.00 60.22 99 THR A O 1
ATOM 742 N N . LEU A 1 100 ? -14.081 -1.502 28.361 1.00 52.84 100 LEU A N 1
ATOM 743 C CA . LEU A 1 100 ? -14.329 -1.309 29.777 1.00 52.84 100 LEU A CA 1
ATOM 744 C C . LEU A 1 100 ? -15.641 -2.036 29.990 1.00 52.84 100 LEU A C 1
ATOM 746 O O . LEU A 1 100 ? -16.673 -1.551 29.540 1.00 52.84 100 LEU A O 1
ATOM 750 N N . GLU A 1 101 ? -15.488 -3.279 30.437 1.00 51.44 101 GLU A N 1
ATOM 751 C CA . GLU A 1 101 ? -16.488 -4.198 30.933 1.00 51.44 101 GLU A CA 1
ATOM 752 C C . GLU A 1 101 ? -17.833 -3.956 30.256 1.00 51.44 101 GLU A C 1
ATOM 754 O O . GLU A 1 101 ? -18.615 -3.107 30.682 1.00 51.44 101 GLU A O 1
ATOM 759 N N . LEU A 1 102 ? -18.120 -4.716 29.184 1.00 51.41 102 LEU A N 1
ATOM 760 C CA . LEU A 1 102 ? -19.524 -5.000 28.910 1.00 51.41 102 LEU A CA 1
ATOM 761 C C . LEU A 1 102 ? -20.052 -5.446 30.265 1.00 51.41 102 LEU A C 1
ATOM 763 O O . LEU A 1 102 ? -19.532 -6.425 30.794 1.00 51.41 102 LEU A O 1
ATOM 767 N N . ASP A 1 103 ? -20.911 -4.642 30.877 1.00 53.44 103 ASP A N 1
ATOM 768 C CA . ASP A 1 103 ? -21.462 -4.921 32.185 1.00 53.44 103 ASP A CA 1
ATOM 769 C C . ASP A 1 103 ? -22.202 -6.241 31.982 1.00 53.44 103 ASP A C 1
ATOM 771 O O . ASP A 1 103 ? -23.309 -6.282 31.446 1.00 53.44 103 ASP A O 1
ATOM 775 N N . GLN A 1 104 ? -21.511 -7.360 32.233 1.00 63.84 104 GLN A N 1
ATOM 776 C CA . GLN A 1 104 ? -22.001 -8.715 32.004 1.00 63.84 104 GLN A CA 1
ATOM 777 C C . GLN A 1 104 ? -22.952 -9.049 33.150 1.00 63.84 104 GLN A C 1
ATOM 779 O O . GLN A 1 104 ? -22.899 -10.124 33.741 1.00 63.84 104 GLN A O 1
ATOM 784 N N . THR A 1 105 ? -23.771 -8.075 33.517 1.00 68.00 105 THR A N 1
ATOM 785 C CA . THR A 1 105 ? -24.800 -8.150 34.512 1.00 68.00 105 THR A CA 1
ATOM 786 C C . THR A 1 105 ? -26.123 -8.296 33.782 1.00 68.00 105 THR A C 1
ATOM 788 O O . THR A 1 105 ? -26.503 -7.458 32.968 1.00 68.00 105 THR A O 1
ATOM 791 N N . CYS A 1 106 ? -26.841 -9.386 34.030 1.00 68.19 106 CYS A N 1
ATOM 792 C CA . CYS A 1 106 ? -28.244 -9.474 33.640 1.00 68.19 106 CYS A CA 1
ATOM 793 C C . CYS A 1 106 ? -29.120 -9.318 34.882 1.00 68.19 106 CYS A C 1
ATOM 795 O O . CYS A 1 106 ? -28.728 -9.732 35.970 1.00 68.19 106 CYS A O 1
ATOM 797 N N . VAL A 1 107 ? -30.293 -8.698 34.738 1.00 78.88 107 VAL A N 1
ATOM 798 C CA . VAL A 1 107 ? -31.257 -8.564 35.836 1.00 78.88 107 VAL A CA 1
ATOM 799 C C . VAL A 1 107 ? -32.459 -9.453 35.553 1.00 78.88 107 VAL A C 1
ATOM 801 O O . VAL A 1 107 ? -33.154 -9.258 34.559 1.00 78.88 107 VAL A O 1
ATOM 804 N N . TYR A 1 108 ? -32.719 -10.417 36.433 1.00 82.88 108 TYR A N 1
ATOM 805 C CA . TYR A 1 108 ? -33.900 -11.277 36.369 1.00 82.88 108 TYR A CA 1
ATOM 806 C C . TYR A 1 108 ? -34.558 -11.338 37.747 1.00 82.88 108 TYR A C 1
ATOM 808 O O . TYR A 1 108 ? -33.897 -11.594 38.751 1.00 82.88 108 TYR A O 1
ATOM 816 N N . GLY A 1 109 ? -35.857 -11.036 37.812 1.00 83.19 109 GLY A N 1
ATOM 817 C CA . GLY A 1 109 ? -36.606 -11.044 39.074 1.00 83.19 109 GLY A CA 1
ATOM 818 C C . GLY A 1 109 ? -36.085 -10.067 40.139 1.00 83.19 109 GLY A C 1
ATOM 819 O O . GLY A 1 109 ? -36.210 -10.351 41.322 1.00 83.19 109 GLY A O 1
ATOM 820 N N . GLY A 1 110 ? -35.468 -8.946 39.744 1.00 86.50 110 GLY A N 1
ATOM 821 C CA . GLY A 1 110 ? -34.878 -7.970 40.675 1.00 86.50 110 GLY A CA 1
ATOM 822 C C . GLY A 1 110 ? -33.476 -8.327 41.185 1.00 86.50 110 GLY A C 1
ATOM 823 O O . GLY A 1 110 ? -32.904 -7.570 41.965 1.00 86.50 110 GLY A O 1
ATOM 824 N N . HIS A 1 111 ? -32.899 -9.438 40.724 1.00 83.38 111 HIS A N 1
ATOM 825 C CA . HIS A 1 111 ? -31.537 -9.847 41.053 1.00 83.38 111 HIS A CA 1
ATOM 826 C C . HIS A 1 111 ? -30.587 -9.580 39.892 1.00 83.38 111 HIS A C 1
ATOM 828 O O . HIS A 1 111 ? -30.913 -9.890 38.749 1.00 83.38 111 HIS A O 1
ATOM 834 N N . THR A 1 112 ? -29.405 -9.044 40.198 1.00 81.88 112 THR A N 1
ATOM 835 C CA . THR A 1 112 ? -28.333 -8.783 39.231 1.00 81.88 112 THR A CA 1
ATOM 836 C C . THR A 1 112 ? -27.330 -9.940 39.227 1.00 81.88 112 THR A C 1
ATOM 838 O O . THR A 1 112 ? -26.713 -10.227 40.252 1.00 81.88 112 THR A O 1
ATOM 841 N N . TYR A 1 113 ? -27.131 -10.583 38.078 1.00 77.81 113 TYR A N 1
ATOM 842 C CA . TYR A 1 113 ? -26.251 -11.739 37.887 1.00 77.81 113 TYR A CA 1
ATOM 843 C C . TYR A 1 113 ? -25.040 -11.343 37.056 1.00 77.81 113 TYR A C 1
ATOM 845 O O . TYR A 1 113 ? -25.211 -10.959 35.906 1.00 77.81 113 TYR A O 1
ATOM 853 N N . LYS A 1 114 ? -23.829 -11.469 37.602 1.00 81.19 114 LYS A N 1
ATOM 854 C CA . LYS A 1 114 ? -22.581 -11.261 36.853 1.00 81.19 114 LYS A CA 1
ATOM 855 C C . LYS A 1 114 ? -22.187 -12.540 36.117 1.00 81.19 114 LYS A C 1
ATOM 857 O O . LYS A 1 114 ? -22.209 -13.615 36.723 1.00 81.19 114 LYS A O 1
ATOM 862 N N . ALA A 1 115 ? -21.792 -12.440 34.848 1.00 67.88 115 ALA A N 1
ATOM 863 C CA . ALA A 1 115 ? -21.194 -13.564 34.141 1.00 67.88 115 ALA A CA 1
ATOM 864 C C . ALA A 1 115 ? -19.943 -14.006 34.907 1.00 67.88 115 ALA A C 1
ATOM 866 O O . ALA A 1 115 ? -19.006 -13.241 35.125 1.00 67.88 115 ALA A O 1
ATOM 867 N N . SER A 1 116 ? -19.979 -15.241 35.393 1.00 59.25 116 SER A N 1
ATOM 868 C CA . SER A 1 116 ? -18.860 -15.833 36.110 1.00 59.25 116 SER A CA 1
ATOM 869 C C . SER A 1 116 ? -17.887 -16.378 35.076 1.00 59.25 116 SER A C 1
ATOM 871 O O . SER A 1 116 ? -18.196 -17.351 34.390 1.00 59.25 116 SER A O 1
ATOM 873 N N . THR A 1 117 ? -16.727 -15.742 34.934 1.00 54.16 117 THR A N 1
ATOM 874 C CA . THR A 1 117 ? -15.622 -16.294 34.147 1.00 54.16 117 THR A CA 1
ATOM 875 C C . THR A 1 117 ? -15.070 -17.502 34.901 1.00 54.16 117 THR A C 1
ATOM 877 O O . THR A 1 117 ? -14.386 -17.349 35.911 1.00 54.16 117 THR A O 1
ATOM 880 N N . ILE A 1 118 ? -15.424 -18.706 34.454 1.00 49.28 118 ILE A N 1
ATOM 881 C CA . ILE A 1 118 ? -14.810 -19.952 34.923 1.00 49.28 118 ILE A CA 1
ATOM 882 C C . ILE A 1 118 ? -13.416 -20.023 34.285 1.00 49.28 118 ILE A C 1
ATOM 884 O O . ILE A 1 118 ? -13.317 -20.017 33.056 1.00 49.28 118 ILE A O 1
ATOM 888 N N . PHE A 1 119 ? -12.371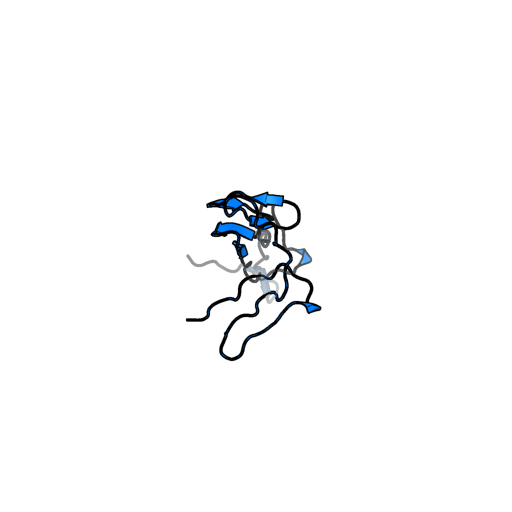 -20.035 35.116 1.00 44.78 119 PHE A N 1
ATOM 889 C CA . PHE A 1 119 ? -10.996 -20.366 34.724 1.00 44.78 119 PHE A CA 1
ATOM 890 C C . PHE A 1 119 ? -10.736 -21.857 34.934 1.00 44.78 119 PHE A C 1
ATOM 892 O O . PHE A 1 119 ? -11.240 -22.394 35.948 1.00 44.78 119 PHE A O 1
#

pLDDT: mean 81.12, std 13.48, range [44.78, 95.56]

Secondary structure (DSSP, 8-state):
--PPPPPP-S-GGGEE--TT-SS-EE-S-----PPGGG-EEETTEEE-TT-EE-SSSSEEEEEETTEEEEEEPPPPPPSS-GGG-B--TT-SS-BPPP-S----EEEETTEEEE-----